Protein AF-A0A970F5R7-F1 (afdb_monomer)

pLDDT: mean 95.35, std 6.96, range [60.53, 98.62]

Radius of gyration: 16.61 Å; Cα contacts (8 Å, |Δi|>4): 1; chains: 1; bounding box: 35×23×44 Å

Secondary structure (DSSP, 8-state):
---TT---HHHHHHHHHHHHHHHHTT----SS-----------

Solvent-accessible surface area (backbone atoms only — not comparable to full-atom values): 3129 Å² total; per-residue (Å²): 129,88,55,92,86,62,77,54,71,66,65,49,49,65,49,49,53,54,48,50,52,64,70,45,58,98,58,80,91,63,97,79,76,85,86,85,86,85,87,79,79,84,130

Sequence (43 aa):
MANITDFTEKQFEDRLEKNVERLTKNRLAVESPTAFLLGGQPG

Mean predicted aligned error: 4.24 Å

Structure (mmCIF, N/CA/C/O backbone):
data_AF-A0A970F5R7-F1
#
_entry.id   AF-A0A970F5R7-F1
#
loop_
_atom_site.group_PDB
_atom_site.id
_atom_site.type_symbol
_atom_site.label_atom_id
_atom_site.label_alt_id
_atom_site.label_comp_id
_atom_site.label_asym_id
_atom_site.label_entity_id
_atom_site.label_seq_id
_atom_site.pdbx_PDB_ins_code
_atom_site.Cartn_x
_atom_site.Cartn_y
_atom_site.Cartn_z
_atom_site.occupancy
_atom_site.B_iso_or_equiv
_atom_site.auth_seq_id
_atom_site.auth_comp_id
_atom_site.auth_asym_id
_atom_site.auth_atom_id
_atom_site.pdbx_PDB_model_num
ATOM 1 N N . MET A 1 1 ? 12.000 -1.174 -30.272 1.00 60.53 1 MET A N 1
ATOM 2 C CA . MET A 1 1 ? 11.783 0.185 -29.731 1.00 60.53 1 MET A CA 1
ATOM 3 C C . MET A 1 1 ? 11.062 0.011 -28.408 1.00 60.53 1 MET A C 1
ATOM 5 O O . MET A 1 1 ? 10.102 -0.744 -28.402 1.00 60.53 1 MET A O 1
ATOM 9 N N . ALA A 1 2 ? 11.545 0.601 -27.314 1.00 74.06 2 ALA A N 1
ATOM 10 C CA . ALA A 1 2 ? 10.799 0.595 -26.052 1.00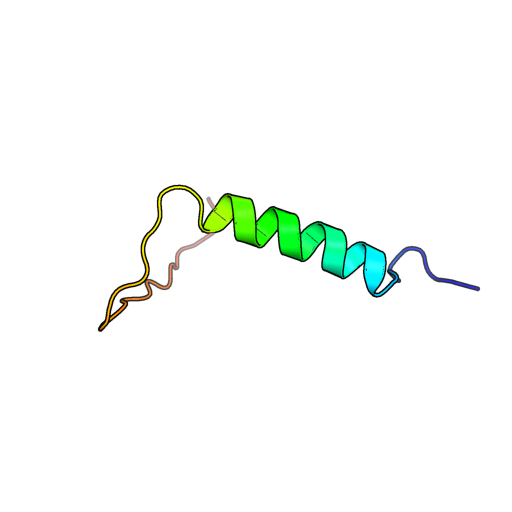 74.06 2 ALA A CA 1
ATOM 11 C C . ALA A 1 2 ? 9.572 1.505 -26.204 1.00 74.06 2 ALA A C 1
ATOM 13 O O . ALA A 1 2 ? 9.708 2.603 -26.753 1.00 74.06 2 ALA A O 1
ATOM 14 N N . ASN A 1 3 ? 8.392 1.048 -25.788 1.00 85.81 3 ASN A N 1
ATOM 15 C CA . ASN A 1 3 ? 7.192 1.871 -25.817 1.00 85.81 3 ASN A CA 1
ATOM 16 C C . ASN A 1 3 ? 7.197 2.793 -24.591 1.00 85.81 3 ASN A C 1
ATOM 18 O O . ASN A 1 3 ? 7.636 2.396 -23.517 1.00 85.81 3 ASN A O 1
ATOM 22 N N . ILE A 1 4 ? 6.693 4.020 -24.716 1.00 87.12 4 ILE A N 1
ATOM 23 C CA . ILE A 1 4 ? 6.624 4.965 -23.582 1.00 87.12 4 ILE A CA 1
ATOM 24 C C . ILE A 1 4 ? 5.693 4.479 -22.458 1.00 87.12 4 ILE A C 1
ATOM 26 O O . ILE A 1 4 ? 5.712 5.021 -21.357 1.00 87.12 4 ILE A O 1
ATOM 30 N N . THR A 1 5 ? 4.859 3.481 -22.753 1.00 91.69 5 TH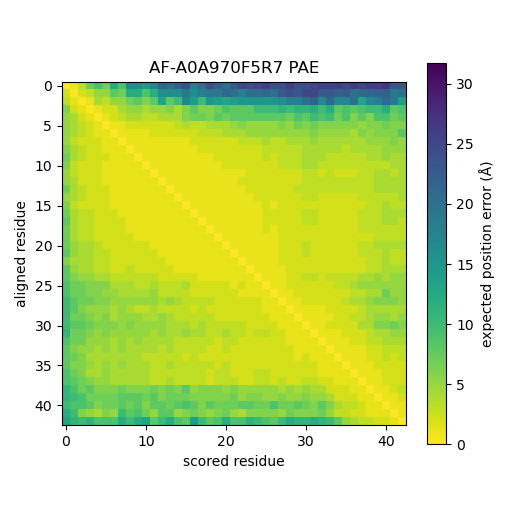R A N 1
ATOM 31 C CA . THR A 1 5 ? 4.000 2.788 -21.789 1.00 91.69 5 THR A CA 1
ATOM 32 C C . THR A 1 5 ? 4.749 1.753 -20.961 1.00 91.69 5 THR A C 1
ATOM 34 O O . THR A 1 5 ? 4.255 1.355 -19.908 1.00 91.69 5 THR A O 1
ATOM 37 N N . ASP A 1 6 ? 5.905 1.297 -21.441 1.00 95.50 6 ASP A N 1
ATOM 38 C CA . ASP A 1 6 ? 6.702 0.290 -20.762 1.00 95.50 6 ASP A CA 1
ATOM 39 C C . ASP A 1 6 ? 7.505 0.961 -19.648 1.00 95.50 6 ASP A C 1
ATOM 41 O O . ASP A 1 6 ? 7.985 2.091 -19.774 1.00 95.50 6 ASP A O 1
ATOM 45 N N . PHE A 1 7 ? 7.676 0.249 -18.545 1.00 95.00 7 PHE A N 1
ATOM 46 C CA . PHE A 1 7 ? 8.501 0.677 -17.426 1.00 95.00 7 PHE A CA 1
ATOM 47 C C . PHE A 1 7 ? 9.428 -0.462 -17.026 1.00 95.00 7 PHE A C 1
ATOM 49 O O . PHE A 1 7 ? 9.117 -1.639 -17.214 1.00 95.00 7 PHE A O 1
ATOM 56 N N . THR A 1 8 ? 10.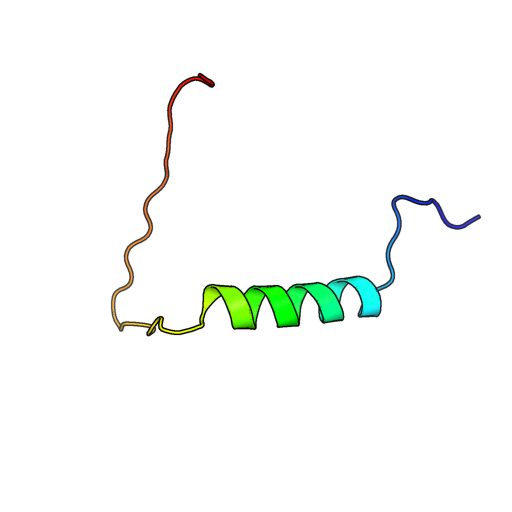588 -0.114 -16.481 1.00 96.69 8 THR A N 1
ATOM 57 C CA . THR A 1 8 ? 11.492 -1.113 -15.914 1.00 96.69 8 THR A CA 1
ATOM 58 C C . THR A 1 8 ? 10.961 -1.597 -14.569 1.00 96.69 8 THR A C 1
ATOM 60 O O . THR A 1 8 ? 10.262 -0.865 -13.865 1.00 96.69 8 THR A O 1
ATOM 63 N N . GLU A 1 9 ? 11.347 -2.807 -14.170 1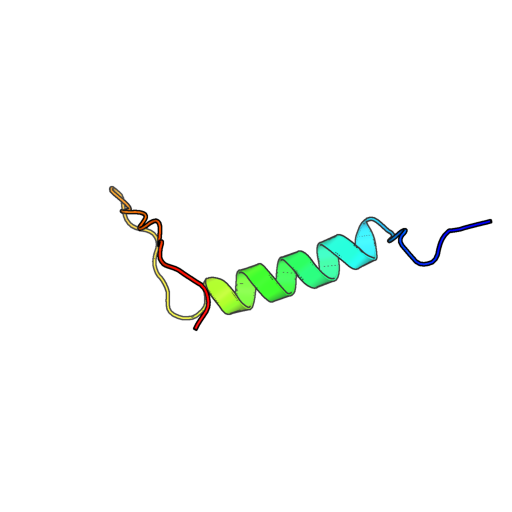.00 97.69 9 GLU A N 1
ATOM 64 C CA . GLU A 1 9 ? 11.033 -3.344 -12.839 1.00 97.69 9 GLU A CA 1
ATOM 65 C C . GLU A 1 9 ? 11.464 -2.370 -11.736 1.00 97.69 9 GLU A C 1
ATOM 67 O O . GLU A 1 9 ? 10.660 -2.005 -10.884 1.00 97.69 9 GLU A O 1
ATOM 72 N N . LYS A 1 10 ? 12.674 -1.805 -11.843 1.00 97.56 10 LYS A N 1
ATOM 73 C CA . LYS A 1 10 ? 13.175 -0.800 -10.896 1.00 97.56 10 LYS A CA 1
ATOM 74 C C . LYS A 1 10 ? 12.291 0.452 -10.812 1.00 97.56 10 LYS A C 1
ATOM 76 O O . LYS A 1 10 ? 12.032 0.953 -9.724 1.00 97.56 10 LYS A O 1
ATOM 81 N N . GLN A 1 11 ? 11.808 0.971 -11.945 1.00 97.62 11 GLN A N 1
ATOM 82 C CA . GLN A 1 11 ? 10.912 2.137 -11.946 1.00 97.62 11 GLN A CA 1
ATOM 83 C C . GLN A 1 11 ? 9.587 1.849 -11.232 1.00 97.62 11 GLN A C 1
ATOM 85 O O . GLN A 1 11 ? 8.997 2.762 -10.647 1.00 97.62 11 GLN A O 1
ATOM 90 N N . PHE A 1 12 ? 9.108 0.609 -11.310 1.00 97.81 12 PHE A N 1
ATOM 91 C CA . PHE A 1 12 ? 7.916 0.163 -10.605 1.00 97.81 12 PHE A CA 1
ATOM 92 C C . PHE A 1 12 ? 8.187 -0.018 -9.109 1.00 97.81 12 PHE A C 1
ATOM 94 O O . PHE A 1 12 ? 7.455 0.547 -8.296 1.00 97.81 12 PHE A O 1
ATOM 101 N N . GLU A 1 13 ? 9.255 -0.726 -8.746 1.00 98.62 13 GLU A N 1
ATOM 102 C CA . GLU A 1 13 ? 9.653 -0.983 -7.357 1.00 98.62 13 GLU A CA 1
ATOM 103 C C . GLU A 1 13 ? 9.889 0.314 -6.574 1.00 98.62 13 GLU A C 1
ATOM 105 O O . GLU A 1 13 ? 9.288 0.499 -5.516 1.00 98.62 13 GLU A O 1
ATOM 110 N N . ASP A 1 14 ? 10.632 1.272 -7.143 1.00 98.50 14 ASP A N 1
ATOM 111 C CA . ASP A 1 14 ? 10.901 2.577 -6.517 1.00 98.50 14 ASP A CA 1
ATOM 112 C C . ASP A 1 14 ? 9.602 3.349 -6.195 1.00 98.50 14 ASP A C 1
ATOM 114 O O . ASP A 1 14 ? 9.530 4.141 -5.248 1.00 98.50 14 ASP A O 1
ATOM 118 N N . ARG A 1 15 ? 8.560 3.175 -7.019 1.00 98.38 15 ARG A N 1
ATOM 119 C CA . ARG A 1 15 ? 7.243 3.798 -6.806 1.00 98.38 15 ARG A CA 1
ATOM 120 C C . ARG A 1 15 ? 6.412 3.004 -5.808 1.00 98.38 15 ARG A C 1
ATOM 122 O O . ARG A 1 15 ? 5.725 3.614 -4.990 1.00 98.38 15 ARG A O 1
ATOM 129 N N . LEU A 1 16 ? 6.464 1.677 -5.878 1.00 98.62 16 LEU A N 1
ATOM 130 C CA . LEU A 1 16 ? 5.754 0.786 -4.970 1.00 98.62 16 LEU A CA 1
ATOM 131 C C . LEU A 1 16 ? 6.216 1.000 -3.527 1.00 98.62 16 LEU A C 1
ATOM 133 O O . LEU A 1 16 ? 5.371 1.204 -2.660 1.00 98.62 16 LEU A O 1
ATOM 137 N N . GLU A 1 17 ? 7.524 1.053 -3.283 1.00 98.62 17 GLU A N 1
ATOM 138 C CA . GLU A 1 17 ? 8.102 1.280 -1.954 1.00 98.62 17 GLU A CA 1
ATOM 139 C C . GLU A 1 17 ? 7.597 2.594 -1.339 1.00 98.62 17 GLU A C 1
ATOM 141 O O . GLU A 1 17 ? 7.026 2.603 -0.246 1.00 98.62 17 GLU A O 1
ATOM 146 N N . LYS A 1 18 ? 7.679 3.698 -2.093 1.00 98.56 18 LYS A N 1
ATOM 147 C CA . LYS A 1 18 ? 7.174 5.012 -1.657 1.00 98.56 18 LYS A CA 1
ATOM 148 C C . LYS A 1 18 ? 5.672 5.003 -1.392 1.00 98.56 18 LYS A C 1
ATOM 150 O O . LYS A 1 18 ? 5.197 5.690 -0.487 1.00 98.56 18 LYS A O 1
ATOM 155 N N . ASN A 1 19 ? 4.901 4.266 -2.188 1.00 98.56 19 ASN A N 1
ATOM 156 C CA . ASN A 1 19 ? 3.460 4.150 -1.987 1.00 98.56 19 ASN A CA 1
ATOM 157 C C . ASN A 1 19 ? 3.144 3.372 -0.706 1.00 98.56 19 ASN A C 1
ATOM 159 O O . ASN A 1 19 ? 2.300 3.820 0.069 1.00 98.56 19 ASN A O 1
ATOM 163 N N . VAL A 1 20 ? 3.838 2.261 -0.448 1.00 98.50 20 VAL A N 1
ATOM 164 C CA . VAL A 1 20 ? 3.680 1.469 0.780 1.00 98.50 20 VAL A CA 1
ATOM 165 C C . VAL A 1 20 ? 4.051 2.298 2.008 1.00 98.50 20 VAL A C 1
ATOM 167 O O . VAL A 1 20 ? 3.253 2.361 2.943 1.00 98.50 20 VAL A O 1
ATOM 170 N N . GLU A 1 21 ? 5.184 3.007 1.997 1.00 98.31 21 GLU A N 1
ATOM 171 C CA . GLU A 1 21 ? 5.593 3.893 3.099 1.00 98.31 21 GLU A CA 1
ATOM 172 C C . GLU A 1 21 ? 4.506 4.938 3.397 1.00 98.31 21 GLU A C 1
ATOM 174 O O . GLU A 1 21 ? 4.065 5.102 4.535 1.00 98.31 21 GLU A O 1
ATOM 179 N N . ARG A 1 22 ? 4.003 5.612 2.356 1.00 98.38 22 ARG A N 1
ATOM 180 C CA . ARG A 1 22 ? 2.967 6.644 2.497 1.00 98.38 22 ARG A CA 1
ATOM 181 C C . ARG A 1 22 ? 1.637 6.093 3.007 1.00 98.38 22 ARG A C 1
ATOM 183 O O . ARG A 1 22 ? 0.996 6.762 3.813 1.00 98.38 22 ARG A O 1
ATOM 190 N N . LEU A 1 23 ? 1.211 4.923 2.531 1.00 98.00 23 LEU A N 1
ATOM 191 C CA . LEU A 1 23 ? -0.069 4.310 2.904 1.00 98.00 23 LEU A CA 1
ATOM 192 C C . LEU A 1 23 ? -0.049 3.718 4.316 1.00 98.00 23 LEU A 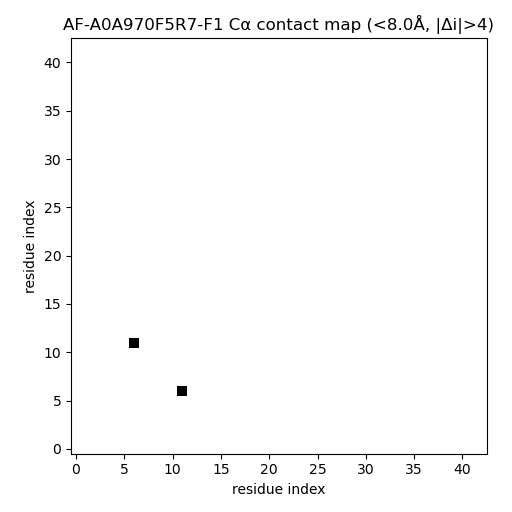C 1
ATOM 194 O O . LEU A 1 23 ? -1.070 3.733 5.002 1.00 98.00 23 LEU A O 1
ATOM 198 N N . THR A 1 24 ? 1.102 3.210 4.753 1.00 97.69 24 THR A N 1
ATOM 199 C CA . THR A 1 24 ? 1.264 2.571 6.068 1.00 97.69 24 THR A CA 1
ATOM 200 C C . THR A 1 24 ? 1.666 3.549 7.170 1.00 97.69 24 THR A C 1
ATOM 202 O O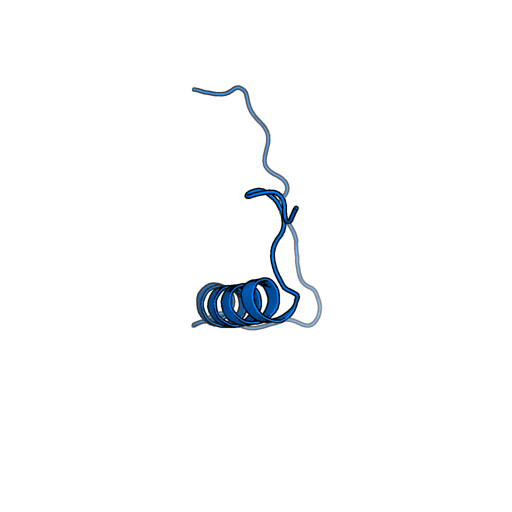 . THR A 1 24 ? 1.498 3.243 8.351 1.00 97.69 24 THR A O 1
ATOM 205 N N . LYS A 1 25 ? 2.130 4.757 6.823 1.00 98.06 25 LYS A N 1
ATOM 206 C CA . LYS A 1 25 ? 2.465 5.802 7.796 1.00 98.06 25 LYS A CA 1
ATOM 207 C C . LYS A 1 25 ? 1.298 6.067 8.751 1.00 98.06 25 LYS A C 1
ATOM 209 O O . LYS A 1 25 ? 0.205 6.453 8.337 1.00 98.06 25 LYS A O 1
ATOM 214 N N . ASN A 1 26 ? 1.555 5.915 10.051 1.00 97.56 26 ASN A N 1
ATOM 215 C CA . ASN A 1 26 ? 0.564 6.088 11.122 1.00 97.56 26 ASN A CA 1
ATOM 216 C C . ASN A 1 26 ? -0.668 5.171 10.970 1.00 97.56 26 ASN A C 1
ATOM 218 O O . ASN A 1 26 ? -1.793 5.561 11.304 1.00 97.56 26 ASN A O 1
ATOM 222 N N . ARG A 1 27 ? -0.478 3.970 10.418 1.00 97.31 27 ARG A N 1
ATOM 223 C CA . ARG A 1 27 ? -1.467 2.890 10.378 1.00 97.31 27 ARG A CA 1
ATOM 224 C C . ARG A 1 27 ? -0.868 1.654 11.036 1.00 97.31 27 ARG A C 1
ATOM 226 O O . ARG A 1 27 ? 0.336 1.434 10.970 1.00 97.31 27 ARG A O 1
ATOM 233 N N . LEU A 1 28 ? -1.720 0.865 11.678 1.00 97.06 28 LEU A N 1
ATOM 234 C CA . LEU A 1 28 ? -1.331 -0.385 12.320 1.00 97.06 28 LEU A CA 1
ATOM 235 C C . LEU A 1 28 ? -2.160 -1.517 11.727 1.00 97.06 28 LEU A C 1
ATOM 237 O O . LEU A 1 28 ? -3.371 -1.379 11.553 1.00 97.06 28 LEU A O 1
ATOM 241 N N . ALA A 1 29 ? -1.493 -2.625 11.416 1.00 97.38 29 ALA A N 1
ATOM 242 C CA . ALA A 1 29 ? -2.175 -3.875 11.128 1.00 97.38 29 ALA A CA 1
ATOM 243 C C . ALA A 1 29 ? -2.863 -4.391 12.402 1.00 97.38 29 ALA A C 1
ATOM 245 O O . ALA A 1 29 ? -2.405 -4.134 13.516 1.00 97.38 29 ALA A O 1
ATOM 246 N N . VAL A 1 30 ? -3.964 -5.116 12.227 1.00 97.62 30 VAL A N 1
ATOM 247 C CA . VAL A 1 30 ? -4.758 -5.702 13.315 1.00 97.62 30 VAL A CA 1
ATOM 248 C C . VAL A 1 30 ? -5.033 -7.172 13.006 1.00 97.62 30 VAL A C 1
ATOM 250 O O . VAL A 1 30 ? -5.024 -7.553 11.837 1.00 97.62 30 VAL A O 1
ATOM 253 N N . GLU A 1 31 ? -5.298 -7.990 14.029 1.00 98.12 31 GLU A N 1
ATOM 254 C CA . GLU A 1 31 ? -5.547 -9.434 13.855 1.00 98.12 31 GLU A CA 1
ATOM 255 C C . GLU A 1 31 ? -6.755 -9.739 12.959 1.00 98.12 31 GLU A C 1
ATOM 257 O O . GLU A 1 31 ? -6.753 -10.721 12.224 1.00 98.12 31 GLU A O 1
ATOM 262 N N . SER A 1 32 ? -7.791 -8.900 13.008 1.00 98.00 32 SER A N 1
ATOM 263 C CA . SER A 1 32 ? -9.016 -9.051 12.213 1.00 98.00 32 SER A CA 1
ATOM 264 C C . SER A 1 32 ? -9.319 -7.756 11.449 1.00 98.00 32 SER A C 1
ATOM 266 O O . SER A 1 32 ? -10.085 -6.919 11.930 1.00 98.00 32 SER A O 1
ATOM 268 N N . PRO A 1 33 ? -8.679 -7.529 10.287 1.00 98.06 33 PRO A N 1
ATOM 269 C CA . PRO A 1 33 ? -8.879 -6.317 9.500 1.00 98.06 33 PRO A CA 1
ATOM 270 C C . PRO A 1 33 ? -10.261 -6.299 8.836 1.00 98.06 33 PRO A C 1
ATOM 272 O O . PRO A 1 33 ? -10.850 -7.336 8.545 1.00 98.06 33 PRO A O 1
ATOM 275 N N . THR A 1 34 ? -10.771 -5.102 8.549 1.00 97.94 34 THR A N 1
ATOM 276 C CA . THR A 1 34 ? -12.008 -4.902 7.776 1.00 97.94 34 THR A CA 1
ATOM 277 C C . THR A 1 34 ? -11.701 -4.082 6.527 1.00 97.94 34 THR A C 1
ATOM 279 O O . THR A 1 34 ? -10.980 -3.088 6.604 1.00 97.94 34 THR A O 1
ATOM 282 N N . ALA A 1 35 ? -12.254 -4.485 5.383 1.00 98.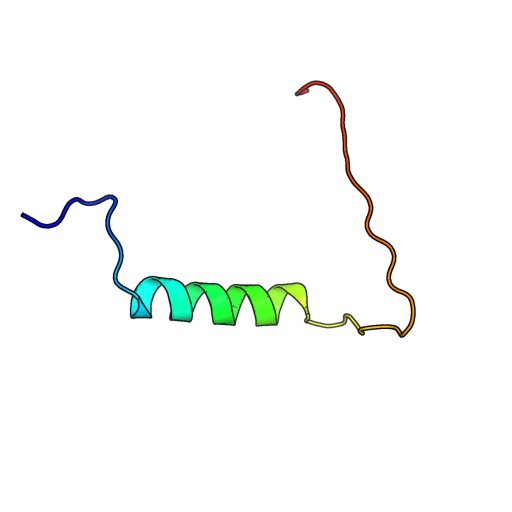00 35 ALA A N 1
ATOM 283 C CA . ALA A 1 35 ? -12.131 -3.773 4.114 1.00 98.00 35 ALA A CA 1
ATOM 284 C C . ALA A 1 35 ? -13.492 -3.207 3.686 1.00 98.00 35 ALA A C 1
ATOM 286 O O . ALA A 1 35 ? -14.505 -3.898 3.765 1.00 98.00 35 ALA A O 1
ATOM 287 N N . PHE A 1 36 ? -13.506 -1.961 3.212 1.00 97.62 36 PHE A N 1
ATOM 288 C CA . PHE A 1 36 ? -14.716 -1.273 2.760 1.00 97.62 36 PHE A CA 1
ATOM 289 C C . PHE A 1 36 ? -14.628 -1.015 1.254 1.00 97.62 36 PHE A C 1
ATOM 291 O O . PHE A 1 36 ? -13.713 -0.331 0.796 1.00 97.62 36 PHE A O 1
ATOM 298 N N . LEU A 1 37 ? -15.578 -1.556 0.486 1.00 98.00 37 LEU A N 1
ATOM 299 C CA . LEU A 1 37 ? -15.719 -1.277 -0.944 1.00 98.00 37 LEU A CA 1
ATOM 300 C C . LEU A 1 37 ? -16.706 -0.125 -1.134 1.00 98.00 37 LEU A C 1
ATOM 302 O O . LEU A 1 37 ? -17.823 -0.171 -0.620 1.00 98.00 37 LEU A O 1
ATOM 306 N N . LEU A 1 38 ? -16.285 0.910 -1.859 1.00 96.19 38 LEU A N 1
ATOM 307 C CA . LEU A 1 38 ? -17.124 2.067 -2.167 1.00 96.19 38 LEU A CA 1
ATOM 308 C C . LEU A 1 38 ? -17.863 1.867 -3.498 1.00 96.19 38 LEU A C 1
ATOM 310 O O . LEU A 1 38 ? -17.372 1.173 -4.387 1.00 96.19 38 LEU A O 1
ATOM 314 N N . GLY A 1 39 ? -19.017 2.519 -3.646 1.00 97.25 39 GLY A N 1
ATOM 315 C CA . GLY A 1 39 ? -19.800 2.555 -4.882 1.00 97.25 39 GLY A CA 1
ATOM 316 C C . GLY A 1 39 ? -20.673 3.811 -4.965 1.00 97.25 39 GLY A C 1
ATOM 317 O O . GLY A 1 39 ? -20.995 4.412 -3.942 1.00 97.25 39 GLY A O 1
ATOM 318 N N . GLY A 1 40 ? -21.030 4.212 -6.186 1.00 96.50 40 GLY A N 1
ATOM 319 C CA . GLY A 1 40 ? -21.842 5.399 -6.482 1.00 96.50 40 GLY A CA 1
ATO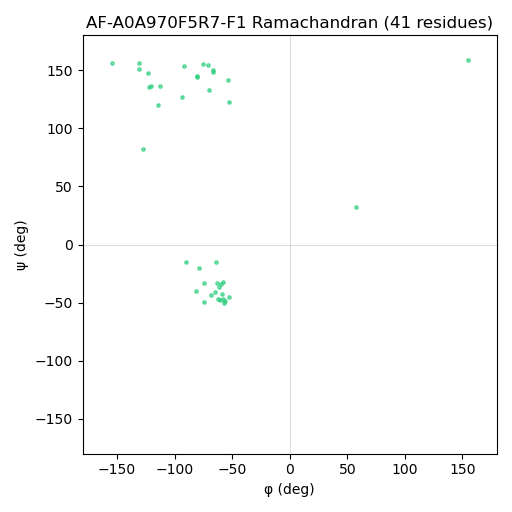M 320 C C . GLY A 1 40 ? 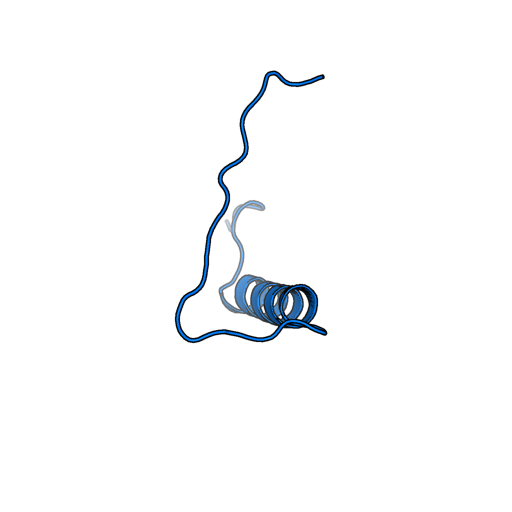-21.575 5.922 -7.896 1.00 96.50 40 GLY A C 1
ATOM 321 O O . GLY A 1 40 ? -20.541 5.597 -8.483 1.00 96.50 40 GLY A O 1
ATOM 322 N N . GLN A 1 41 ? -22.500 6.701 -8.467 1.00 95.06 41 GLN A N 1
ATOM 323 C CA . GLN A 1 41 ? -22.254 7.358 -9.755 1.00 95.06 41 GLN A CA 1
ATOM 324 C C . GLN A 1 41 ? -21.140 8.418 -9.638 1.00 95.06 41 GLN A C 1
ATOM 326 O O . GLN A 1 41 ? -21.020 9.046 -8.581 1.00 95.06 41 GLN A O 1
ATOM 331 N N . PRO A 1 42 ? -20.341 8.649 -10.699 1.00 96.31 42 PRO A N 1
ATOM 332 C CA . PRO A 1 42 ? -19.500 9.839 -10.787 1.00 96.31 42 PRO A CA 1
ATOM 333 C C . PRO A 1 42 ? -20.342 11.107 -10.586 1.00 96.31 42 PRO A C 1
ATOM 335 O O . PRO A 1 42 ? -21.492 11.148 -11.028 1.00 96.31 42 PRO A O 1
ATOM 338 N N . GLY A 1 43 ? -19.769 12.085 -9.876 1.00 90.31 43 GLY A N 1
ATOM 339 C CA . GLY A 1 43 ? -20.424 13.355 -9.540 1.00 90.31 43 GLY A CA 1
ATOM 340 C C . GLY A 1 43 ? -20.784 14.205 -10.749 1.00 90.31 43 GLY A C 1
ATOM 341 O O . GLY A 1 43 ? -20.059 14.121 -11.766 1.00 90.31 43 GLY A O 1
#

Foldseek 3Di:
DDDPPDDDPVVVVVVVVVVCCVVCVVHDDDPDDDDDDDDDDDD